Protein AF-A0A6G0YWN7-F1 (afdb_monomer)

Foldseek 3Di:
DDQDADPPLGGADCAQDDLAQDDPSSLVSNLVCCCPVVVDDNVVSNVVSVVRNVVNVVVVVVVVVVVVVVVPPDPLCVPLPDPPCNLVVDPDVVVNVLNVQSVDPPNPHDDDDDPPPVVVVVVVVVVVVVVVVVVVVVVVVVVPPPDDDDDDDDDDDDDDDDDDDD

Structure (mmCIF, N/CA/C/O backbone):
data_AF-A0A6G0YWN7-F1
#
_entry.id   AF-A0A6G0YWN7-F1
#
loop_
_atom_site.group_PDB
_atom_site.id
_atom_site.type_symbol
_atom_site.label_atom_id
_atom_site.label_alt_id
_atom_site.label_comp_id
_atom_site.label_asym_id
_atom_site.label_entity_id
_atom_site.label_seq_id
_atom_site.pdbx_PDB_ins_code
_atom_site.Cartn_x
_atom_site.Cartn_y
_atom_site.Cartn_z
_atom_site.occupancy
_atom_site.B_iso_or_equiv
_atom_site.auth_seq_id
_atom_site.auth_comp_id
_atom_site.auth_asym_id
_atom_site.auth_atom_id
_atom_site.pdbx_PDB_model_num
ATOM 1 N N . MET A 1 1 ? 3.405 -6.802 34.488 1.00 52.88 1 MET A N 1
ATOM 2 C CA . MET A 1 1 ? 2.235 -5.898 34.380 1.00 52.88 1 MET A CA 1
ATOM 3 C C . MET A 1 1 ? 1.252 -6.469 33.367 1.00 52.88 1 MET A C 1
ATOM 5 O O . MET A 1 1 ? 1.654 -6.733 32.241 1.00 52.88 1 MET A O 1
ATOM 9 N N . SER A 1 2 ? 0.000 -6.719 33.762 1.00 59.59 2 SER A N 1
ATOM 10 C CA . SER A 1 2 ? -1.036 -7.240 32.855 1.00 59.59 2 SER A CA 1
ATOM 11 C C . SER A 1 2 ? -1.441 -6.163 31.839 1.00 59.59 2 SER A C 1
ATOM 13 O O . SER A 1 2 ? -1.866 -5.074 32.232 1.00 59.59 2 SER A O 1
ATOM 15 N N . ARG A 1 3 ? -1.272 -6.433 30.535 1.00 69.38 3 ARG A N 1
ATOM 16 C CA . ARG A 1 3 ? -1.663 -5.499 29.466 1.00 69.38 3 ARG A CA 1
ATOM 17 C C . ARG A 1 3 ? -3.187 -5.491 29.361 1.00 69.38 3 ARG A C 1
ATOM 19 O O . ARG A 1 3 ? -3.767 -6.389 28.758 1.00 69.38 3 ARG A O 1
ATOM 26 N N . LYS A 1 4 ? -3.838 -4.480 29.941 1.00 79.25 4 LYS A N 1
ATOM 27 C CA . LYS A 1 4 ? -5.290 -4.304 29.796 1.00 79.25 4 LYS A CA 1
ATOM 28 C C . LYS A 1 4 ? -5.627 -4.090 28.313 1.00 79.25 4 LYS A C 1
ATOM 30 O O . LYS A 1 4 ? -5.062 -3.170 27.715 1.00 79.25 4 LYS A O 1
ATOM 35 N N . PRO A 1 5 ? -6.509 -4.901 27.710 1.00 84.31 5 PRO A N 1
ATOM 36 C CA . PRO A 1 5 ? -6.882 -4.717 26.316 1.00 84.31 5 PRO A CA 1
ATOM 37 C C . PRO A 1 5 ? -7.633 -3.392 26.125 1.00 84.31 5 PRO A C 1
ATOM 39 O O . PRO A 1 5 ? -8.337 -2.914 27.016 1.00 84.31 5 PRO A O 1
ATOM 42 N N . VAL A 1 6 ? -7.475 -2.789 24.949 1.00 87.12 6 VAL A N 1
ATOM 43 C CA . VAL A 1 6 ? -8.259 -1.630 24.509 1.00 87.12 6 VAL A CA 1
ATOM 44 C C . VAL A 1 6 ? -9.459 -2.158 23.726 1.00 87.12 6 VAL A C 1
ATOM 46 O O . VAL A 1 6 ? -9.300 -3.025 22.867 1.00 87.12 6 VAL A O 1
ATOM 49 N N . PHE A 1 7 ? -10.660 -1.651 24.004 1.00 87.31 7 PHE A N 1
ATOM 50 C CA . PHE A 1 7 ? -11.869 -2.034 23.269 1.00 87.31 7 PH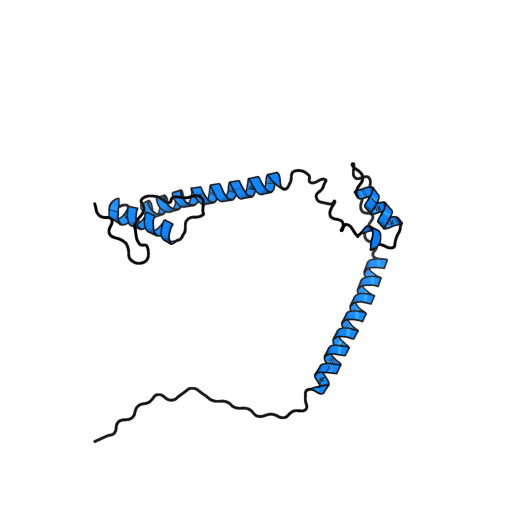E A CA 1
ATOM 51 C C . PHE A 1 7 ? -11.667 -1.834 21.749 1.00 87.31 7 PHE A C 1
ATOM 53 O O . PHE A 1 7 ? -11.053 -0.851 21.341 1.00 87.31 7 PHE A O 1
ATOM 60 N N . LEU A 1 8 ? -12.119 -2.786 20.919 1.00 82.94 8 LEU A N 1
ATOM 61 C CA . LEU A 1 8 ? -11.937 -2.872 19.446 1.00 82.94 8 LEU A CA 1
ATOM 62 C C . LEU A 1 8 ? -10.507 -3.145 18.929 1.00 82.94 8 LEU A C 1
ATOM 64 O O . LEU A 1 8 ? -10.340 -3.813 17.900 1.00 82.94 8 LEU A O 1
ATOM 68 N N . VAL A 1 9 ? -9.474 -2.665 19.624 1.00 87.44 9 VAL A N 1
ATOM 69 C CA . VAL A 1 9 ? -8.064 -2.859 19.230 1.00 87.44 9 VAL A CA 1
ATOM 70 C C . VAL A 1 9 ? -7.490 -4.164 19.789 1.00 87.44 9 VAL A C 1
ATOM 72 O O . VAL A 1 9 ? -6.699 -4.825 19.119 1.00 87.44 9 VAL A O 1
ATOM 75 N N . GLY A 1 10 ? -7.930 -4.576 20.979 1.00 89.19 10 GLY A N 1
ATOM 76 C CA . GLY A 1 10 ? -7.455 -5.768 21.673 1.00 89.19 10 GLY A CA 1
ATOM 77 C C . GLY A 1 10 ? -6.156 -5.512 22.437 1.00 89.19 10 GLY A C 1
ATOM 78 O O . GLY A 1 10 ? -6.023 -4.519 23.156 1.00 89.19 10 GLY A O 1
ATOM 79 N N . SER A 1 11 ? -5.200 -6.432 22.320 1.00 89.00 11 SER A N 1
ATOM 80 C CA . SER A 1 11 ? -3.901 -6.332 22.989 1.00 89.00 11 SER A CA 1
ATOM 81 C C . SER A 1 11 ? -3.036 -5.224 22.382 1.00 89.00 11 SER A C 1
ATOM 83 O O . SER A 1 11 ? -2.806 -5.211 21.171 1.00 89.00 11 SER A O 1
ATOM 85 N N . MET A 1 12 ? -2.505 -4.348 23.237 1.00 90.69 12 MET A N 1
ATOM 86 C CA . MET A 1 12 ? -1.535 -3.321 22.850 1.00 90.69 12 MET A CA 1
ATOM 87 C C . MET A 1 12 ? -0.160 -3.942 22.565 1.00 90.69 12 MET A C 1
ATOM 89 O O . MET A 1 12 ? 0.327 -4.771 23.348 1.00 90.69 12 MET A O 1
ATOM 93 N N . GLN A 1 13 ? 0.464 -3.515 21.473 1.00 89.12 13 GLN A N 1
ATOM 94 C CA . GLN A 1 13 ? 1.795 -3.930 21.033 1.00 89.12 13 GLN A CA 1
ATOM 95 C C . GLN A 1 13 ? 2.777 -2.771 21.157 1.00 89.12 13 GLN A C 1
ATOM 97 O O . GLN A 1 13 ? 2.404 -1.626 20.964 1.00 89.12 13 GLN A O 1
ATOM 102 N N . ASN A 1 14 ? 4.030 -3.069 21.484 1.00 90.50 14 ASN A N 1
ATOM 103 C CA . ASN A 1 14 ? 5.086 -2.065 21.629 1.00 90.50 14 ASN A CA 1
ATOM 104 C C . ASN A 1 14 ? 5.705 -1.625 20.296 1.00 90.50 14 ASN A C 1
ATOM 106 O O . ASN A 1 14 ? 6.399 -0.620 20.269 1.00 90.50 14 ASN A O 1
ATOM 110 N N . GLN A 1 15 ? 5.494 -2.398 19.231 1.00 91.62 15 GLN A N 1
ATOM 111 C CA . GLN A 1 15 ? 6.017 -2.138 17.895 1.00 91.62 15 GLN A CA 1
ATOM 112 C C . GLN A 1 15 ? 5.132 -2.836 16.857 1.00 91.62 15 GLN A C 1
ATOM 114 O O . GLN A 1 15 ? 4.460 -3.829 17.166 1.00 91.62 15 GLN A O 1
ATOM 119 N N . ILE A 1 16 ? 5.142 -2.340 15.620 1.00 91.44 16 ILE A N 1
ATOM 120 C CA . ILE A 1 16 ? 4.515 -3.013 14.484 1.00 91.44 16 ILE A CA 1
ATOM 121 C C . ILE A 1 16 ? 5.440 -4.128 13.966 1.00 91.44 16 ILE A C 1
ATOM 123 O O . ILE A 1 16 ? 6.533 -3.868 13.463 1.00 91.44 16 ILE A O 1
ATOM 127 N N . TYR A 1 17 ? 4.983 -5.380 14.027 1.00 86.88 17 TYR A N 1
ATOM 128 C CA . TYR A 1 17 ? 5.732 -6.544 13.538 1.00 86.88 17 TYR A CA 1
ATOM 129 C C . TYR A 1 17 ? 5.175 -7.078 12.211 1.00 86.88 17 TYR A C 1
ATOM 131 O O . TYR A 1 17 ? 3.976 -7.008 11.946 1.00 86.88 17 TYR A O 1
ATOM 139 N N . GLY A 1 18 ? 6.038 -7.699 11.397 1.00 86.19 18 GLY A N 1
ATOM 140 C CA . GLY A 1 18 ? 5.625 -8.535 10.265 1.00 86.19 18 GLY A CA 1
ATOM 141 C C . GLY A 1 18 ? 6.258 -8.186 8.915 1.00 86.19 18 GLY A C 1
ATOM 142 O O . GLY A 1 18 ? 7.179 -7.383 8.798 1.00 86.19 18 GLY A O 1
ATOM 143 N N . GLY A 1 19 ? 5.773 -8.858 7.864 1.00 82.81 19 GLY A N 1
ATOM 144 C CA . GLY A 1 19 ? 6.223 -8.673 6.475 1.00 82.81 19 GLY A CA 1
ATOM 145 C C . GLY A 1 19 ? 5.186 -8.039 5.541 1.00 82.81 19 GLY A C 1
ATOM 146 O O . GLY A 1 19 ? 5.456 -7.903 4.346 1.00 82.81 19 GLY A O 1
ATOM 147 N N . LYS A 1 20 ? 4.005 -7.700 6.067 1.00 88.56 20 LYS A N 1
ATOM 148 C CA . LYS A 1 20 ? 2.871 -7.094 5.351 1.00 88.56 20 LYS A CA 1
ATOM 149 C C . LYS A 1 20 ? 2.739 -5.621 5.746 1.00 88.56 20 LYS A C 1
ATOM 151 O O . LYS A 1 20 ? 3.364 -5.197 6.711 1.00 88.56 20 LYS A O 1
ATOM 156 N N . LEU A 1 21 ? 1.947 -4.851 4.998 1.00 91.19 21 LEU A N 1
ATOM 157 C CA . LEU A 1 21 ? 1.631 -3.478 5.393 1.00 91.19 21 LEU A CA 1
ATOM 158 C C . LEU A 1 21 ? 0.868 -3.467 6.730 1.00 91.19 21 LEU A C 1
ATOM 160 O O . LEU A 1 21 ? 0.000 -4.326 6.918 1.00 91.19 21 LEU A O 1
ATOM 164 N N . PRO A 1 22 ? 1.162 -2.509 7.626 1.00 94.31 22 PRO A N 1
ATOM 165 C CA . PRO A 1 22 ? 0.471 -2.390 8.903 1.00 94.31 22 PRO A CA 1
ATOM 166 C C . PRO A 1 22 ? -1.024 -2.140 8.706 1.00 94.31 22 PRO A C 1
ATOM 168 O O . PRO A 1 22 ? -1.422 -1.312 7.882 1.00 94.31 22 PRO A O 1
ATOM 171 N N . SER A 1 23 ? -1.867 -2.827 9.474 1.00 93.88 23 SER A N 1
ATOM 172 C CA . SER A 1 23 ? -3.301 -2.547 9.502 1.00 93.88 23 SER A CA 1
ATOM 173 C C . SER A 1 23 ? -3.619 -1.366 10.423 1.00 93.88 23 SER A C 1
ATOM 175 O O . SER A 1 23 ? -2.843 -1.023 11.315 1.00 93.88 23 SER A O 1
ATOM 177 N N . LYS A 1 24 ? -4.816 -0.778 10.284 1.00 93.06 24 LYS A N 1
ATOM 178 C CA . LYS A 1 24 ? -5.300 0.269 11.208 1.00 93.06 24 LYS A CA 1
ATOM 179 C C . LYS A 1 24 ? -5.263 -0.191 12.669 1.00 93.06 24 LYS A C 1
ATOM 181 O O . LYS A 1 24 ? -4.978 0.606 13.555 1.00 93.06 24 LYS A O 1
ATOM 186 N N . ARG A 1 25 ? -5.526 -1.479 12.921 1.00 92.81 25 ARG A N 1
ATOM 187 C CA . ARG A 1 25 ? -5.449 -2.059 14.265 1.00 92.81 25 ARG A CA 1
ATOM 188 C C . ARG A 1 25 ? -4.012 -2.070 14.784 1.00 92.81 25 ARG A C 1
ATOM 190 O O . ARG A 1 25 ? -3.818 -1.707 15.936 1.00 92.81 25 ARG A O 1
ATOM 197 N N . ASP A 1 26 ? -3.033 -2.437 13.959 1.00 93.25 26 ASP A N 1
ATOM 198 C CA . ASP A 1 26 ? -1.620 -2.484 14.367 1.00 93.25 26 ASP A CA 1
ATOM 199 C C . ASP A 1 26 ? -1.107 -1.085 14.723 1.00 93.25 26 ASP A C 1
ATOM 201 O O . ASP A 1 26 ? -0.537 -0.880 15.792 1.00 93.25 26 ASP A O 1
ATOM 205 N N . VAL A 1 27 ? -1.420 -0.105 13.871 1.00 94.94 27 VAL A N 1
ATOM 206 C CA . VAL A 1 27 ? -1.095 1.315 14.073 1.00 94.94 27 VAL A CA 1
ATOM 207 C C . VAL A 1 27 ? -1.684 1.832 15.389 1.00 94.94 27 VAL A C 1
ATOM 209 O O . VAL A 1 27 ? -0.977 2.411 16.212 1.00 94.94 27 VAL A O 1
ATOM 212 N N . LEU A 1 28 ? -2.977 1.587 15.623 1.00 94.50 28 LEU A N 1
ATOM 213 C CA . LEU A 1 28 ? -3.647 2.010 16.855 1.00 94.50 28 LEU A CA 1
ATOM 214 C C . LEU A 1 28 ? -3.132 1.258 18.087 1.00 94.50 28 LEU A C 1
ATOM 216 O O . LEU A 1 28 ? -3.052 1.839 19.166 1.00 94.50 28 LEU A O 1
ATOM 220 N N . SER A 1 29 ? -2.766 -0.015 17.941 1.00 93.88 29 SER A N 1
ATOM 221 C CA . SER A 1 29 ? -2.228 -0.833 19.028 1.00 93.88 29 SER A CA 1
ATOM 222 C C . SER A 1 29 ? -0.926 -0.249 19.582 1.00 93.88 29 SER A C 1
ATOM 224 O O . SER A 1 29 ? -0.799 -0.109 20.801 1.00 93.88 29 SER A O 1
ATOM 226 N N . VAL A 1 30 ? -0.018 0.173 18.696 1.00 94.56 30 VAL A N 1
ATOM 227 C CA . VAL A 1 30 ? 1.250 0.824 19.069 1.00 94.56 30 VAL A CA 1
ATOM 228 C C . VAL A 1 30 ? 1.031 2.238 19.591 1.00 94.56 30 VAL A C 1
ATOM 230 O O . VAL A 1 30 ? 1.597 2.609 20.620 1.00 94.56 30 VAL A O 1
ATOM 233 N N . LEU A 1 31 ? 0.129 3.007 18.973 1.00 95.00 31 LEU A N 1
ATOM 234 C CA . LEU A 1 31 ? -0.231 4.333 19.476 1.00 95.00 31 LEU A CA 1
ATOM 235 C C . LEU A 1 31 ? -0.744 4.258 20.924 1.00 95.00 31 LEU A C 1
ATOM 237 O O . LEU A 1 31 ? -0.289 5.001 21.792 1.00 95.00 31 LEU A O 1
ATOM 241 N N . PHE A 1 32 ? -1.661 3.334 21.220 1.00 94.06 32 PHE A N 1
ATOM 242 C CA . PHE A 1 32 ? -2.195 3.183 22.572 1.00 94.06 32 PHE A CA 1
ATOM 243 C C . PHE A 1 32 ? -1.170 2.639 23.563 1.00 94.06 32 PHE A C 1
ATOM 245 O O . PHE A 1 32 ? -1.199 3.046 24.726 1.00 94.06 32 PHE A O 1
ATOM 252 N N . TYR A 1 33 ? -0.244 1.785 23.122 1.00 94.00 33 TYR A N 1
ATOM 253 C CA . TYR A 1 33 ? 0.884 1.366 23.947 1.00 94.00 33 TYR A CA 1
ATOM 254 C C . TYR A 1 33 ? 1.738 2.570 24.368 1.00 94.00 33 TYR A C 1
ATOM 256 O O . TYR A 1 33 ? 1.964 2.781 25.560 1.00 94.00 33 TYR A O 1
ATOM 264 N N . ASN A 1 34 ? 2.121 3.415 23.412 1.00 93.50 34 ASN A N 1
ATOM 265 C CA . ASN A 1 34 ? 2.915 4.618 23.657 1.00 93.50 34 ASN A CA 1
ATOM 266 C C . ASN A 1 34 ? 2.187 5.614 24.571 1.00 93.50 34 ASN A C 1
ATOM 268 O O . ASN A 1 34 ? 2.786 6.164 25.494 1.00 93.50 34 ASN A O 1
ATOM 272 N N . LYS A 1 35 ? 0.874 5.794 24.378 1.00 92.56 35 LYS A N 1
ATOM 273 C CA . LYS A 1 35 ? 0.053 6.678 25.220 1.00 92.56 35 LYS A CA 1
ATOM 274 C C . LYS A 1 35 ? -0.160 6.159 26.641 1.00 92.56 35 LYS A C 1
ATOM 276 O O . LYS A 1 35 ? -0.213 6.976 27.549 1.00 92.56 35 LYS A O 1
ATOM 281 N N . ARG A 1 36 ? -0.353 4.848 26.840 1.00 91.25 36 ARG A N 1
ATOM 282 C CA . ARG A 1 36 ? -0.769 4.280 28.142 1.00 91.25 36 ARG A CA 1
ATOM 283 C C . ARG A 1 36 ? 0.363 3.669 28.958 1.00 91.25 36 ARG A C 1
ATOM 285 O O . ARG A 1 36 ? 0.248 3.618 30.175 1.00 91.25 36 ARG A O 1
ATOM 292 N N . MET A 1 37 ? 1.383 3.121 28.300 1.00 89.88 37 MET A N 1
ATOM 293 C CA . MET A 1 37 ? 2.492 2.417 28.958 1.00 89.88 37 MET A CA 1
ATOM 294 C C . MET A 1 37 ? 3.743 3.289 29.017 1.00 89.88 37 MET A C 1
ATOM 296 O O . MET A 1 37 ? 4.436 3.282 30.027 1.00 89.88 37 MET A O 1
ATOM 300 N N . VAL A 1 38 ? 4.016 4.038 27.945 1.00 91.31 38 VAL A N 1
ATOM 301 C CA . VAL A 1 38 ? 5.204 4.905 27.838 1.00 91.31 38 VAL A CA 1
ATOM 302 C C . VAL A 1 38 ? 4.888 6.356 28.234 1.00 91.31 38 VAL A C 1
ATOM 304 O O . VAL A 1 38 ? 5.796 7.115 28.544 1.00 91.31 38 VAL A O 1
ATOM 307 N N . ASN A 1 39 ? 3.603 6.732 28.293 1.00 91.62 39 ASN A N 1
ATOM 308 C CA . ASN A 1 39 ? 3.115 8.082 28.613 1.00 91.62 39 ASN A CA 1
ATOM 309 C C . ASN A 1 39 ? 3.650 9.188 27.686 1.00 91.62 39 ASN A C 1
ATOM 311 O O . ASN A 1 39 ? 3.818 10.330 28.106 1.00 91.62 39 ASN A O 1
ATOM 315 N N . LEU A 1 40 ? 3.870 8.874 26.408 1.00 93.25 40 LEU A N 1
ATOM 316 C CA . LEU A 1 40 ? 4.288 9.873 25.426 1.00 93.25 40 LEU A CA 1
ATOM 317 C C . LEU A 1 40 ? 3.173 10.874 25.101 1.00 93.25 40 LEU A C 1
ATOM 319 O O . LEU A 1 40 ? 1.964 10.580 25.176 1.00 93.25 40 LEU A O 1
ATOM 323 N N . ASN A 1 41 ? 3.579 12.054 24.634 1.00 96.81 41 ASN A N 1
ATOM 324 C CA . ASN A 1 41 ? 2.652 13.020 24.060 1.00 96.81 41 ASN A CA 1
ATOM 325 C C . ASN A 1 41 ? 2.001 12.448 22.797 1.00 96.81 41 ASN A C 1
ATOM 327 O O . ASN A 1 41 ? 2.543 11.566 22.135 1.00 96.81 41 ASN A O 1
ATOM 331 N N . LEU A 1 42 ? 0.793 12.922 22.463 1.00 94.94 42 LEU A N 1
ATOM 332 C CA . LEU A 1 42 ? 0.099 12.410 21.273 1.00 94.94 42 LEU A CA 1
ATOM 333 C C . LEU A 1 42 ? 0.916 12.675 20.007 1.00 94.94 42 LEU A C 1
ATOM 335 O O . LEU A 1 42 ? 1.018 11.796 19.161 1.00 94.94 42 LEU A O 1
ATOM 339 N N . HIS A 1 43 ? 1.533 13.853 19.933 1.00 96.75 43 HIS A N 1
ATOM 340 C CA . HIS A 1 43 ? 2.397 14.247 18.830 1.00 96.75 43 HIS A CA 1
ATOM 341 C C . HIS A 1 43 ? 3.614 13.320 18.685 1.00 96.75 43 HIS A C 1
ATOM 343 O O . HIS A 1 43 ? 3.807 12.722 17.632 1.00 96.75 43 HIS A O 1
ATOM 349 N N . GLU A 1 44 ? 4.391 13.139 19.756 1.00 96.56 44 GLU A N 1
ATOM 350 C CA . GLU A 1 44 ? 5.569 12.256 19.764 1.00 96.56 44 GLU A CA 1
ATOM 351 C C . GLU A 1 44 ? 5.189 10.813 19.432 1.00 96.56 44 GLU A C 1
ATOM 353 O O . GLU A 1 44 ? 5.792 10.177 18.571 1.00 96.56 44 GLU A O 1
ATOM 358 N N . SER A 1 45 ? 4.121 10.316 20.060 1.00 96.50 45 SER A N 1
ATOM 359 C CA . SER A 1 45 ? 3.600 8.981 19.803 1.00 96.50 45 SER A CA 1
ATOM 360 C C . SER A 1 45 ? 3.156 8.801 18.351 1.00 96.50 45 SER A C 1
ATOM 362 O O . SER A 1 45 ? 3.362 7.725 17.799 1.00 96.50 45 SER A O 1
ATOM 364 N N . ALA A 1 46 ? 2.520 9.805 17.744 1.00 96.81 46 ALA A N 1
ATOM 365 C CA . ALA A 1 46 ? 2.099 9.748 16.350 1.00 96.81 46 ALA A CA 1
ATOM 366 C C . ALA A 1 46 ? 3.307 9.768 15.408 1.00 96.81 46 ALA A C 1
ATOM 368 O O . ALA A 1 46 ? 3.337 8.974 14.472 1.00 96.81 46 ALA A O 1
ATOM 369 N N . SER A 1 47 ? 4.314 10.604 15.690 1.00 97.31 47 SER A N 1
ATOM 370 C CA . SER A 1 47 ? 5.560 10.651 14.916 1.00 97.31 47 SER A CA 1
ATOM 371 C C . SER A 1 47 ? 6.238 9.283 14.877 1.00 97.31 47 SER A C 1
ATOM 373 O O . SER A 1 47 ? 6.508 8.775 13.795 1.00 97.31 47 SER A O 1
ATOM 375 N N . LEU A 1 48 ? 6.403 8.629 16.032 1.00 95.69 48 LEU A N 1
ATOM 376 C CA . LEU A 1 48 ? 7.009 7.294 16.108 1.00 95.69 48 LEU A CA 1
ATOM 377 C C . LEU A 1 48 ? 6.232 6.251 15.299 1.00 95.69 48 LEU A C 1
ATOM 379 O O . LEU A 1 48 ? 6.815 5.467 14.554 1.00 95.69 48 LEU A O 1
ATOM 383 N N . VAL A 1 49 ? 4.902 6.260 15.409 1.00 95.69 49 VAL A N 1
ATOM 384 C CA . VAL A 1 49 ? 4.049 5.324 14.667 1.00 95.69 49 VAL A CA 1
ATOM 385 C C . VAL A 1 49 ? 4.124 5.582 13.157 1.00 95.69 49 VAL A C 1
ATOM 387 O O . VAL A 1 49 ? 4.130 4.630 12.373 1.00 95.69 49 VAL A O 1
ATOM 390 N N . ILE A 1 50 ? 4.207 6.848 12.733 1.00 95.69 50 ILE A N 1
ATOM 391 C CA . ILE A 1 50 ? 4.410 7.223 11.327 1.00 95.69 50 ILE A CA 1
ATOM 392 C C . ILE A 1 50 ? 5.770 6.717 10.841 1.00 95.69 50 ILE A C 1
ATOM 394 O O . ILE A 1 50 ? 5.827 6.075 9.792 1.00 95.69 50 ILE A O 1
ATOM 398 N N . ASP A 1 51 ? 6.836 6.940 11.608 1.00 95.12 51 ASP A N 1
ATOM 399 C CA . ASP A 1 51 ? 8.190 6.498 11.269 1.00 95.12 51 ASP A CA 1
ATOM 400 C C . ASP A 1 51 ? 8.269 4.974 11.123 1.00 95.12 51 ASP A C 1
ATOM 402 O O . ASP A 1 51 ? 8.820 4.469 10.140 1.00 95.12 51 ASP A O 1
ATOM 406 N N . GLU A 1 52 ? 7.631 4.226 12.027 1.00 93.50 52 GLU A N 1
ATOM 407 C CA . GLU A 1 52 ? 7.498 2.773 11.905 1.00 93.50 52 GLU A CA 1
ATOM 408 C C . GLU A 1 52 ? 6.742 2.376 10.630 1.00 93.50 52 GLU A C 1
ATOM 410 O O . GLU A 1 52 ? 7.207 1.521 9.871 1.00 93.50 52 GLU A O 1
ATOM 415 N N . CYS A 1 53 ? 5.608 3.022 10.337 1.00 94.12 53 CYS A N 1
ATOM 416 C CA . CYS A 1 53 ? 4.835 2.753 9.123 1.00 94.12 53 CYS A CA 1
ATOM 417 C C . CYS A 1 53 ? 5.641 3.037 7.848 1.00 94.12 53 CYS A C 1
ATOM 419 O O . CYS A 1 53 ? 5.547 2.283 6.872 1.00 94.12 53 CYS A O 1
ATOM 421 N N . LEU A 1 54 ? 6.459 4.093 7.846 1.00 93.50 54 LEU A N 1
ATOM 422 C CA . LEU A 1 54 ? 7.291 4.472 6.706 1.00 93.50 54 LEU A CA 1
ATOM 423 C C . LEU A 1 54 ? 8.291 3.375 6.327 1.00 93.50 54 LEU A C 1
ATOM 425 O O . LEU A 1 54 ? 8.570 3.201 5.138 1.00 93.50 54 LEU A O 1
ATOM 429 N N . ILE A 1 55 ? 8.791 2.589 7.285 1.00 92.62 55 ILE A N 1
ATOM 430 C CA . ILE A 1 55 ? 9.690 1.457 7.005 1.00 92.62 55 ILE A CA 1
ATOM 431 C C . ILE A 1 55 ? 8.998 0.433 6.093 1.00 92.62 55 ILE A C 1
ATOM 433 O O . ILE A 1 55 ? 9.583 -0.029 5.106 1.00 92.62 55 ILE A O 1
ATOM 437 N N . PHE A 1 56 ? 7.732 0.111 6.370 1.00 92.94 56 PHE A N 1
ATOM 438 C CA . PHE A 1 56 ? 6.958 -0.832 5.559 1.00 92.94 56 PHE A CA 1
ATOM 439 C C . PHE A 1 56 ? 6.702 -0.2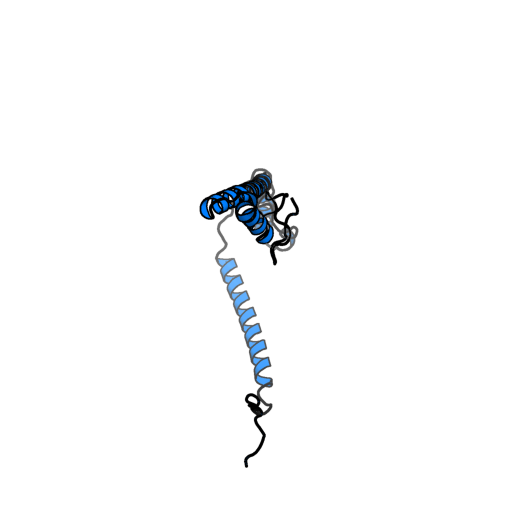97 4.151 1.00 92.94 56 PHE A C 1
ATOM 441 O O . PHE A 1 56 ? 6.847 -1.043 3.178 1.00 92.94 56 PHE A O 1
ATOM 448 N N . TRP A 1 57 ? 6.391 0.994 4.025 1.00 90.06 57 TRP A N 1
ATOM 449 C CA . TRP A 1 57 ? 6.186 1.642 2.729 1.00 90.06 57 TRP A CA 1
ATOM 450 C C . TRP A 1 57 ? 7.460 1.680 1.887 1.00 90.06 57 TRP A C 1
ATOM 452 O O . TRP A 1 57 ? 7.422 1.316 0.711 1.00 90.06 57 TRP A O 1
ATOM 462 N N . LYS A 1 58 ? 8.609 2.009 2.489 1.00 89.75 58 LYS A N 1
ATOM 463 C CA . LYS A 1 58 ? 9.915 1.949 1.812 1.00 89.75 58 LYS A CA 1
ATOM 464 C C . LYS A 1 58 ? 10.210 0.535 1.310 1.00 89.75 58 LYS A C 1
ATOM 466 O O . LYS A 1 58 ? 10.574 0.349 0.151 1.00 89.75 58 LYS A O 1
ATOM 471 N N . LYS A 1 59 ? 9.983 -0.482 2.145 1.00 87.00 59 LYS A N 1
ATOM 472 C CA . LYS A 1 59 ? 10.196 -1.890 1.776 1.00 87.00 59 LYS A CA 1
ATOM 473 C C . LYS A 1 59 ? 9.255 -2.355 0.660 1.00 87.00 59 LYS A C 1
ATOM 475 O O . LYS A 1 59 ? 9.683 -3.091 -0.229 1.00 87.00 59 LYS A O 1
ATOM 480 N N . ALA A 1 60 ? 7.991 -1.936 0.686 1.00 85.38 60 ALA A N 1
ATOM 481 C CA . ALA A 1 60 ? 7.030 -2.230 -0.375 1.00 85.38 60 ALA A CA 1
ATOM 482 C C . ALA A 1 60 ? 7.425 -1.554 -1.698 1.00 85.38 60 ALA A C 1
ATOM 484 O O . ALA A 1 60 ? 7.378 -2.197 -2.748 1.00 85.38 60 ALA A O 1
ATOM 485 N N . HIS A 1 61 ? 7.889 -0.304 -1.639 1.00 82.69 61 HIS A N 1
ATOM 486 C CA . HIS A 1 61 ? 8.348 0.443 -2.806 1.00 82.69 61 HIS A CA 1
ATOM 487 C C . HIS A 1 61 ? 9.582 -0.199 -3.448 1.00 82.69 61 HIS A C 1
ATOM 489 O O . HIS A 1 61 ? 9.584 -0.459 -4.649 1.00 82.69 61 HIS A O 1
ATOM 495 N N . LEU A 1 62 ? 10.600 -0.544 -2.653 1.00 77.19 62 LEU A N 1
ATOM 496 C CA . LEU A 1 62 ? 11.793 -1.239 -3.148 1.00 77.19 62 LEU A CA 1
ATOM 497 C C . LEU A 1 62 ? 11.430 -2.564 -3.831 1.00 77.19 62 LEU A C 1
ATOM 499 O O . LEU A 1 62 ? 11.925 -2.864 -4.912 1.00 77.19 62 LEU A O 1
ATOM 503 N N . ARG A 1 63 ? 10.494 -3.333 -3.258 1.00 71.69 63 ARG A N 1
ATOM 504 C CA . ARG A 1 63 ? 9.997 -4.571 -3.882 1.00 71.69 63 ARG A CA 1
ATOM 505 C C . ARG A 1 63 ? 9.299 -4.322 -5.218 1.00 71.69 63 ARG A C 1
ATOM 507 O O . ARG A 1 63 ? 9.442 -5.138 -6.126 1.00 71.69 63 ARG A O 1
ATOM 514 N N . ALA A 1 64 ? 8.531 -3.243 -5.340 1.00 70.19 64 ALA A N 1
ATOM 515 C CA . ALA A 1 64 ? 7.888 -2.876 -6.598 1.00 70.19 64 ALA A CA 1
ATOM 516 C C . ALA A 1 64 ? 8.925 -2.465 -7.656 1.00 70.19 64 ALA A C 1
ATOM 518 O O . ALA A 1 64 ? 8.845 -2.918 -8.799 1.00 70.19 64 ALA A O 1
ATOM 519 N N . LEU A 1 65 ? 9.932 -1.684 -7.258 1.00 65.94 65 LEU A N 1
ATOM 520 C CA . LEU A 1 65 ? 11.002 -1.223 -8.137 1.00 65.94 65 LEU A CA 1
ATOM 521 C C . LEU A 1 65 ? 11.879 -2.382 -8.637 1.00 65.94 65 LEU A C 1
ATOM 523 O O . LEU A 1 65 ? 12.112 -2.493 -9.839 1.00 65.94 65 LEU A O 1
ATOM 527 N N . GLU A 1 66 ? 12.290 -3.299 -7.758 1.00 68.38 66 GLU A N 1
ATOM 528 C CA . GLU A 1 66 ? 13.088 -4.480 -8.131 1.00 68.38 66 GLU A CA 1
ATOM 529 C C . GLU A 1 66 ? 12.330 -5.430 -9.071 1.00 68.38 66 GLU A C 1
ATOM 531 O O . GLU A 1 66 ? 12.886 -5.934 -10.054 1.00 68.38 66 GLU A O 1
ATOM 536 N N . LYS A 1 67 ? 11.023 -5.627 -8.843 1.00 60.53 67 LYS A N 1
ATOM 537 C CA . LYS A 1 67 ? 10.165 -6.363 -9.785 1.00 60.53 67 LYS A CA 1
ATOM 538 C C . LYS A 1 67 ? 10.122 -5.680 -11.151 1.00 60.53 67 LYS A C 1
ATOM 540 O O . LYS A 1 67 ? 10.222 -6.357 -12.171 1.00 60.53 67 LYS A O 1
ATOM 545 N N . HIS A 1 68 ? 10.014 -4.351 -11.184 1.00 58.62 68 HIS A N 1
ATOM 546 C CA . HIS A 1 68 ? 9.995 -3.589 -12.432 1.00 58.62 68 HIS A CA 1
ATOM 547 C C . HIS A 1 68 ? 11.335 -3.654 -13.178 1.00 58.62 68 HIS A C 1
ATOM 549 O O . HIS A 1 68 ? 11.355 -3.802 -14.399 1.00 58.62 68 HIS A O 1
ATOM 555 N N . LYS A 1 69 ? 12.451 -3.593 -12.447 1.00 57.22 69 LYS A N 1
ATOM 556 C CA . LYS A 1 69 ? 13.811 -3.717 -12.985 1.00 57.22 69 LYS A CA 1
ATOM 557 C C . LYS A 1 69 ? 14.065 -5.104 -13.575 1.00 57.22 69 LYS A C 1
ATOM 559 O O . LYS A 1 69 ? 14.666 -5.226 -14.634 1.00 57.22 69 LYS A O 1
ATOM 564 N N . THR A 1 70 ? 13.543 -6.148 -12.933 1.00 53.75 70 THR A N 1
ATOM 565 C CA . THR A 1 70 ? 13.676 -7.534 -13.408 1.00 53.75 70 THR A CA 1
ATOM 566 C C . THR A 1 70 ? 12.761 -7.838 -14.595 1.00 53.75 70 THR A C 1
ATOM 568 O O . THR A 1 70 ? 13.144 -8.602 -15.476 1.00 53.75 70 THR A O 1
ATOM 571 N N . ARG A 1 71 ? 11.580 -7.211 -14.654 1.00 54.69 71 ARG A N 1
ATOM 572 C CA . ARG A 1 71 ? 10.644 -7.325 -15.783 1.00 54.69 71 ARG A CA 1
ATOM 573 C C . ARG A 1 71 ? 11.185 -6.694 -17.073 1.00 54.69 71 ARG A C 1
ATOM 575 O O . ARG A 1 71 ? 10.838 -7.150 -18.151 1.00 54.69 71 ARG A O 1
ATOM 582 N N . ASN A 1 72 ? 12.053 -5.687 -16.971 1.00 52.44 72 ASN A N 1
ATOM 583 C CA . ASN A 1 72 ? 12.649 -4.988 -18.115 1.00 52.44 72 ASN A CA 1
ATOM 584 C C . ASN A 1 72 ? 14.081 -5.456 -18.405 1.00 52.44 72 ASN A C 1
ATOM 586 O O . ASN A 1 72 ? 14.977 -4.631 -18.562 1.00 52.44 72 ASN A O 1
ATOM 590 N N . LYS A 1 73 ? 14.337 -6.768 -18.431 1.00 56.62 73 LYS A N 1
ATOM 591 C CA . LYS A 1 73 ? 15.680 -7.253 -18.786 1.00 56.62 73 LYS A CA 1
ATOM 592 C C . LYS A 1 73 ? 15.943 -7.222 -20.292 1.00 56.62 73 LYS A C 1
ATOM 594 O O . LYS A 1 73 ? 17.067 -6.920 -20.667 1.00 56.62 73 LYS A O 1
ATOM 599 N N . ASN A 1 74 ? 14.918 -7.370 -21.136 1.00 57.44 74 ASN A N 1
ATOM 600 C CA . ASN A 1 74 ? 15.063 -7.290 -22.590 1.00 57.44 74 ASN A CA 1
ATOM 601 C C . ASN A 1 74 ? 13.946 -6.428 -23.201 1.00 57.44 74 ASN A C 1
ATOM 603 O O . ASN A 1 74 ? 12.904 -6.939 -23.597 1.00 57.44 74 ASN A O 1
ATOM 607 N N . LEU A 1 75 ? 14.165 -5.115 -23.344 1.00 57.62 75 LEU A N 1
ATOM 608 C CA . LEU A 1 75 ? 13.305 -4.266 -24.196 1.00 57.62 75 LEU A CA 1
ATOM 609 C C . LEU A 1 75 ? 13.286 -4.732 -25.664 1.00 57.62 75 LEU A C 1
ATOM 611 O O . LEU A 1 75 ? 12.430 -4.311 -26.436 1.00 57.62 75 LEU A O 1
ATOM 615 N N . ASN A 1 76 ? 14.248 -5.576 -26.043 1.00 56.59 76 ASN A N 1
ATOM 616 C CA . ASN A 1 76 ? 14.334 -6.190 -27.361 1.00 56.59 76 ASN A CA 1
ATOM 617 C C . ASN A 1 76 ? 13.221 -7.221 -27.602 1.00 56.59 76 ASN A C 1
ATOM 619 O O . ASN A 1 76 ? 12.759 -7.296 -28.731 1.00 56.59 76 ASN A O 1
ATOM 623 N N . ASP A 1 77 ? 12.744 -7.901 -26.554 1.00 58.97 77 ASP A N 1
ATOM 624 C CA . ASP A 1 77 ? 11.731 -8.966 -26.658 1.00 58.97 77 ASP A CA 1
ATOM 625 C C . ASP A 1 77 ? 10.316 -8.435 -26.338 1.00 58.97 77 ASP A C 1
ATOM 627 O O . ASP A 1 77 ? 9.311 -9.129 -26.478 1.00 58.97 77 ASP A O 1
ATOM 631 N N . LEU A 1 78 ? 10.207 -7.175 -25.891 1.00 61.16 78 LEU A N 1
ATOM 632 C CA . LEU A 1 78 ? 8.939 -6.553 -25.485 1.00 61.16 78 LEU A CA 1
ATOM 633 C C . LEU A 1 78 ? 7.952 -6.390 -26.656 1.00 61.16 78 LEU A C 1
ATOM 635 O O . LEU A 1 78 ? 6.754 -6.247 -26.427 1.00 61.16 78 LEU A O 1
ATOM 639 N N . PHE A 1 79 ? 8.449 -6.420 -27.894 1.00 53.00 79 PHE A N 1
ATOM 640 C CA . PHE A 1 79 ? 7.654 -6.313 -29.120 1.00 53.00 79 PHE A CA 1
ATOM 641 C C . PHE A 1 79 ? 7.573 -7.624 -29.919 1.00 53.00 79 PHE A C 1
ATOM 643 O O . PHE A 1 79 ? 6.961 -7.630 -30.982 1.00 53.00 79 PHE A O 1
ATOM 650 N N . ASP A 1 80 ? 8.077 -8.745 -29.387 1.00 58.84 80 ASP A N 1
ATOM 651 C CA . ASP A 1 80 ? 7.887 -10.080 -29.989 1.00 58.84 80 ASP A CA 1
ATOM 652 C C . ASP A 1 80 ? 6.447 -10.609 -29.818 1.00 58.84 80 ASP A C 1
ATOM 654 O O . ASP A 1 80 ? 6.103 -11.701 -30.264 1.00 58.84 80 ASP A O 1
ATOM 658 N N . ILE A 1 81 ? 5.575 -9.799 -29.209 1.00 58.66 81 ILE A N 1
ATOM 659 C CA . ILE A 1 81 ? 4.164 -10.057 -28.905 1.00 58.66 81 ILE A CA 1
ATOM 660 C C . ILE A 1 81 ? 3.277 -9.866 -30.151 1.00 58.66 81 ILE A C 1
ATOM 662 O O . ILE A 1 81 ? 2.241 -9.201 -30.106 1.00 58.66 81 ILE A O 1
ATOM 666 N N . ALA A 1 82 ? 3.654 -10.428 -31.297 1.00 62.38 82 ALA A N 1
ATOM 667 C CA . ALA A 1 82 ? 2.621 -10.783 -32.264 1.00 62.38 82 ALA A CA 1
ATOM 668 C C . ALA A 1 82 ? 1.908 -12.039 -31.738 1.00 62.38 82 ALA A C 1
ATOM 670 O O . ALA A 1 82 ? 2.550 -12.901 -31.144 1.00 62.38 82 ALA A O 1
ATOM 671 N N . HIS A 1 83 ? 0.595 -12.161 -31.949 1.00 64.88 83 HIS A N 1
ATOM 672 C CA . HIS A 1 83 ? -0.091 -13.433 -31.697 1.00 64.88 83 HIS A CA 1
ATOM 673 C C . HIS A 1 83 ? 0.590 -14.563 -32.490 1.00 64.88 83 HIS A C 1
ATOM 675 O O . HIS A 1 83 ? 1.016 -14.336 -33.627 1.00 64.88 83 HIS A O 1
ATOM 681 N N . ASP A 1 84 ? 0.661 -15.771 -31.924 1.00 66.81 84 ASP A N 1
ATOM 682 C CA . ASP A 1 84 ? 1.278 -16.935 -32.583 1.00 66.81 84 ASP A CA 1
ATOM 683 C C . ASP A 1 84 ? 0.659 -17.196 -33.971 1.00 66.81 84 ASP A C 1
ATOM 685 O O . ASP A 1 84 ? 1.369 -17.467 -34.942 1.00 66.81 84 ASP A O 1
ATOM 689 N N . ASP A 1 85 ? -0.646 -16.945 -34.101 1.00 75.69 85 ASP A N 1
ATOM 690 C CA . ASP A 1 85 ? -1.413 -17.115 -35.338 1.00 75.69 85 ASP A CA 1
ATOM 691 C C . ASP A 1 85 ? -1.378 -15.897 -36.280 1.00 75.69 85 ASP A C 1
ATOM 693 O O . ASP A 1 85 ? -2.041 -15.896 -37.319 1.00 75.69 85 ASP A O 1
ATOM 697 N N . ALA A 1 86 ? -0.620 -14.839 -35.970 1.00 77.38 86 ALA A N 1
ATOM 698 C CA . ALA A 1 86 ? -0.611 -13.611 -36.776 1.00 77.38 86 ALA A CA 1
ATOM 699 C C . ALA A 1 86 ? -0.216 -13.860 -38.245 1.00 77.38 86 ALA A C 1
ATOM 701 O O . ALA A 1 86 ? -0.742 -13.203 -39.139 1.00 77.38 86 ALA A O 1
ATOM 702 N N . LEU A 1 87 ? 0.651 -14.847 -38.509 1.00 76.81 87 LEU A N 1
ATOM 703 C CA . LEU A 1 87 ? 1.035 -15.246 -39.871 1.00 76.81 87 LEU A CA 1
ATOM 704 C C . LEU A 1 87 ? -0.098 -15.932 -40.650 1.00 76.81 87 LEU A C 1
ATOM 706 O O . LEU A 1 87 ? -0.099 -15.895 -41.878 1.00 76.81 87 LEU A O 1
ATOM 710 N N . ILE A 1 88 ? -1.031 -16.567 -39.940 1.00 79.00 88 ILE A N 1
ATOM 711 C CA . ILE A 1 88 ? -2.188 -17.263 -40.513 1.00 79.00 88 ILE A CA 1
ATOM 712 C C . ILE A 1 88 ? -3.323 -16.263 -40.768 1.00 79.00 88 ILE A C 1
ATOM 714 O O . ILE A 1 88 ? -4.029 -16.367 -41.765 1.00 79.00 88 ILE A O 1
ATOM 718 N N . LEU A 1 89 ? -3.493 -15.285 -39.872 1.00 77.50 89 LEU A N 1
ATOM 719 C CA . LEU A 1 89 ? -4.567 -14.290 -39.940 1.00 77.50 89 LEU A CA 1
ATOM 720 C C . LEU A 1 89 ? -4.342 -13.210 -41.010 1.00 77.50 89 LEU A C 1
ATOM 722 O O . LEU A 1 89 ? -5.306 -12.606 -41.479 1.00 77.50 89 LEU A O 1
ATOM 726 N N . ILE A 1 90 ? -3.090 -12.942 -41.382 1.00 79.19 90 ILE A N 1
ATOM 727 C CA . ILE A 1 90 ? -2.740 -11.921 -42.372 1.00 79.19 90 ILE A CA 1
ATOM 728 C C . ILE A 1 90 ? -2.651 -12.559 -43.756 1.00 79.19 90 ILE A C 1
ATOM 730 O O . ILE A 1 90 ? -1.914 -13.516 -43.970 1.00 79.19 90 ILE A O 1
ATOM 734 N N . ASN A 1 91 ? -3.380 -11.997 -44.719 1.00 80.81 91 ASN A N 1
ATOM 735 C CA . ASN A 1 91 ? -3.443 -12.531 -46.082 1.00 80.81 91 ASN A CA 1
ATOM 736 C C . ASN A 1 91 ? -2.387 -11.937 -47.025 1.00 80.81 91 ASN A C 1
ATOM 738 O O . ASN A 1 91 ? -2.131 -12.522 -48.072 1.00 80.81 91 ASN A O 1
ATOM 742 N N . LEU A 1 92 ? -1.789 -10.795 -46.671 1.00 79.62 92 LEU A N 1
ATOM 743 C CA . LEU A 1 92 ? -0.792 -10.112 -47.495 1.00 79.62 92 LEU A CA 1
ATOM 744 C C . LEU A 1 92 ? 0.606 -10.670 -47.219 1.00 79.62 92 LEU A C 1
ATOM 746 O O . LEU A 1 92 ? 1.085 -10.663 -46.086 1.00 79.62 92 LEU A O 1
ATOM 750 N N . ASP A 1 93 ? 1.273 -11.150 -48.265 1.00 79.62 93 ASP A N 1
ATOM 751 C CA . ASP A 1 93 ? 2.581 -11.799 -48.133 1.00 79.62 93 ASP A CA 1
ATOM 752 C C . ASP A 1 93 ? 3.703 -10.808 -47.771 1.00 79.62 93 ASP A C 1
ATOM 754 O O . ASP A 1 93 ? 4.656 -11.171 -47.082 1.00 79.62 93 ASP A O 1
ATOM 758 N N . GLU A 1 94 ? 3.557 -9.535 -48.141 1.00 78.81 94 GLU A N 1
ATOM 759 C CA . GLU A 1 94 ? 4.446 -8.435 -47.734 1.00 78.81 94 GLU A CA 1
ATOM 760 C C . GLU A 1 94 ? 4.428 -8.221 -46.213 1.00 78.81 94 GLU A C 1
ATOM 762 O O . GLU A 1 94 ? 5.483 -8.127 -45.583 1.00 78.81 94 GLU A O 1
ATOM 767 N N . ASP A 1 95 ? 3.242 -8.256 -45.606 1.00 78.00 95 ASP A N 1
ATOM 768 C CA . ASP A 1 95 ? 3.059 -8.110 -44.161 1.00 78.00 95 ASP A CA 1
ATOM 769 C C . ASP A 1 95 ? 3.572 -9.340 -43.395 1.00 78.00 95 ASP A C 1
ATOM 771 O O . ASP A 1 95 ? 4.170 -9.211 -42.323 1.00 78.00 95 ASP A O 1
ATOM 775 N N . LYS A 1 96 ? 3.419 -10.549 -43.960 1.00 82.44 96 LYS A N 1
ATOM 776 C CA . LYS A 1 96 ? 4.038 -11.766 -43.401 1.00 82.44 96 LYS A CA 1
ATOM 777 C C . LYS A 1 96 ? 5.561 -11.658 -43.406 1.00 82.44 96 LYS A C 1
ATOM 779 O O . LYS A 1 96 ? 6.200 -11.953 -42.395 1.00 82.44 96 LYS A O 1
ATOM 784 N N . ASN A 1 97 ? 6.141 -11.201 -44.515 1.00 82.88 97 ASN A N 1
ATOM 785 C CA . ASN A 1 97 ? 7.583 -10.997 -44.643 1.00 82.88 97 ASN A CA 1
ATOM 786 C C . ASN A 1 97 ? 8.088 -9.925 -43.669 1.00 82.88 97 ASN A C 1
ATOM 788 O O . ASN A 1 97 ? 9.136 -10.109 -43.047 1.00 82.88 97 ASN A O 1
ATOM 792 N N . PHE A 1 98 ? 7.317 -8.854 -43.471 1.00 77.00 98 PHE A N 1
ATOM 793 C CA . PHE A 1 98 ? 7.596 -7.835 -42.466 1.00 77.00 98 PHE A CA 1
ATOM 794 C C . PHE A 1 98 ? 7.618 -8.421 -41.047 1.00 77.00 98 PHE A C 1
ATOM 796 O O . PHE A 1 98 ? 8.587 -8.215 -40.314 1.00 77.00 98 PHE A O 1
ATOM 803 N N . LEU A 1 99 ? 6.611 -9.214 -40.668 1.00 77.56 99 LEU A N 1
ATOM 804 C CA . LEU A 1 99 ? 6.565 -9.878 -39.360 1.00 77.56 99 LEU A CA 1
ATOM 805 C C . LEU A 1 99 ? 7.724 -10.863 -39.153 1.00 77.56 99 LEU A C 1
ATOM 807 O O 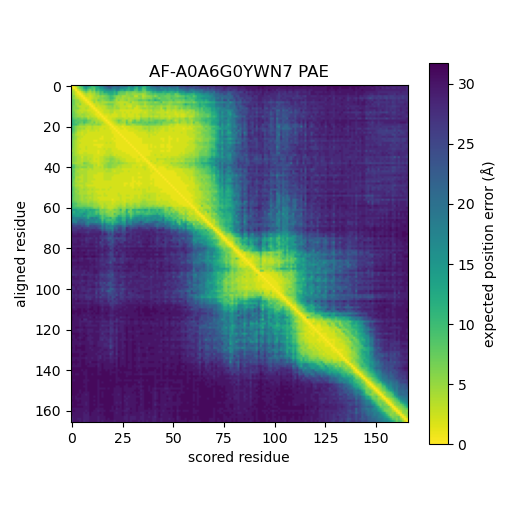. LEU A 1 99 ? 8.278 -10.944 -38.057 1.00 77.56 99 LEU A O 1
ATOM 811 N N . ILE A 1 100 ? 8.132 -11.589 -40.197 1.00 80.00 100 ILE A N 1
ATOM 812 C CA . ILE A 1 100 ? 9.303 -12.476 -40.148 1.00 80.00 100 ILE A CA 1
ATOM 813 C C . ILE A 1 100 ? 10.592 -11.662 -39.958 1.00 80.00 100 ILE A C 1
ATOM 815 O O . ILE A 1 100 ? 11.456 -12.063 -39.179 1.00 80.00 100 ILE A O 1
ATOM 819 N N . ALA A 1 101 ? 10.721 -10.508 -40.617 1.00 77.38 101 ALA A N 1
ATOM 820 C CA . ALA A 1 101 ? 11.875 -9.621 -40.476 1.00 77.38 101 ALA A CA 1
ATOM 821 C C . ALA A 1 101 ? 11.961 -8.966 -39.085 1.00 77.38 101 ALA A C 1
ATOM 823 O O . ALA A 1 101 ? 13.065 -8.801 -38.566 1.00 77.38 101 ALA A O 1
ATOM 824 N N . GLN A 1 102 ? 10.823 -8.659 -38.446 1.00 71.06 102 GLN A N 1
ATOM 825 C CA . GLN A 1 102 ? 10.783 -8.190 -37.051 1.00 71.06 102 GLN A CA 1
ATOM 826 C C . GLN A 1 102 ? 11.319 -9.242 -36.068 1.00 71.06 102 GLN A C 1
ATOM 828 O O . GLN A 1 102 ? 11.987 -8.886 -35.102 1.00 71.06 102 GLN A O 1
ATOM 833 N N . ARG A 1 103 ? 11.086 -10.534 -36.346 1.00 72.94 103 ARG A N 1
ATOM 834 C CA . ARG A 1 103 ? 11.538 -11.664 -35.511 1.00 72.94 103 ARG A CA 1
ATOM 835 C C . ARG A 1 103 ? 13.027 -12.007 -35.680 1.00 72.94 103 ARG A C 1
ATOM 837 O O . ARG A 1 103 ? 13.560 -12.807 -34.912 1.00 72.94 103 ARG A O 1
ATOM 844 N N . LYS A 1 104 ? 13.726 -11.442 -36.676 1.00 72.50 104 LYS A N 1
ATOM 845 C CA . LYS A 1 104 ? 15.173 -11.652 -36.857 1.00 72.50 104 LYS A CA 1
ATOM 846 C C . LYS A 1 104 ? 15.971 -10.815 -35.852 1.00 72.50 104 LYS A C 1
ATOM 848 O O . LYS A 1 104 ? 15.773 -9.607 -35.707 1.00 72.50 104 LYS A O 1
ATOM 853 N N . LYS A 1 105 ? 16.937 -11.455 -35.184 1.00 65.25 105 LYS A N 1
ATOM 854 C CA . LYS A 1 105 ? 17.829 -10.814 -34.207 1.00 65.25 105 LYS A CA 1
ATOM 855 C C . LYS A 1 105 ? 18.627 -9.689 -34.877 1.00 65.25 105 LYS A C 1
ATOM 857 O O . LYS A 1 105 ? 19.486 -9.961 -35.705 1.00 65.25 105 LYS A O 1
ATOM 862 N N . GLY A 1 106 ? 18.347 -8.441 -34.501 1.00 65.88 106 GLY A N 1
ATOM 863 C CA . GLY A 1 106 ? 18.948 -7.248 -35.116 1.00 65.88 106 GLY A CA 1
ATOM 864 C C . GLY A 1 106 ? 17.942 -6.207 -35.616 1.00 65.88 106 GLY A C 1
ATOM 865 O O . GLY A 1 106 ? 18.361 -5.088 -35.882 1.00 65.88 106 GLY A O 1
ATOM 866 N N . ARG A 1 107 ? 16.635 -6.534 -35.665 1.00 63.47 107 ARG A N 1
ATOM 867 C CA . ARG A 1 107 ? 15.538 -5.631 -36.079 1.00 63.47 107 ARG A CA 1
ATOM 868 C C . ARG A 1 107 ? 15.814 -4.944 -37.423 1.00 63.47 107 ARG A C 1
ATOM 870 O O . ARG A 1 107 ? 15.949 -3.730 -37.506 1.00 63.47 107 ARG A O 1
ATOM 877 N N . GLU A 1 108 ? 15.882 -5.745 -38.484 1.00 61.81 108 GLU A N 1
ATOM 878 C CA . GLU A 1 108 ? 16.083 -5.255 -39.859 1.00 61.81 108 GLU A CA 1
ATOM 879 C C . GLU A 1 108 ? 14.857 -4.497 -40.403 1.00 61.81 108 GLU A C 1
ATOM 881 O O . GLU A 1 108 ? 14.976 -3.708 -41.337 1.00 61.81 108 GLU A O 1
ATOM 886 N N . GLY A 1 109 ? 13.671 -4.721 -39.825 1.00 57.81 109 GLY A N 1
ATOM 887 C CA . GLY A 1 109 ? 12.437 -4.065 -40.246 1.00 57.81 109 GLY A CA 1
ATOM 888 C C . GLY A 1 109 ? 12.157 -2.768 -39.483 1.00 57.81 109 GLY A C 1
ATOM 889 O O . GLY A 1 109 ? 12.097 -2.753 -38.254 1.00 57.81 109 GLY A O 1
ATOM 890 N N . CYS A 1 110 ? 11.878 -1.686 -40.202 1.00 57.44 110 CYS A N 1
ATOM 891 C CA . CYS A 1 110 ? 11.230 -0.485 -39.674 1.00 57.44 110 CYS A CA 1
ATOM 892 C C . CYS A 1 110 ? 9.738 -0.507 -40.04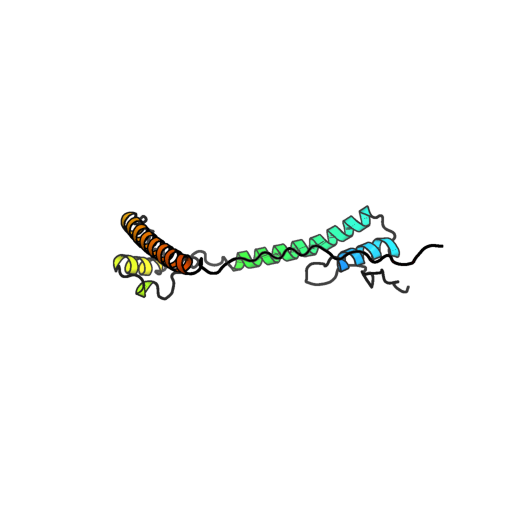5 1.00 57.44 110 CYS A C 1
ATOM 894 O O . CYS A 1 110 ? 9.401 -0.934 -41.146 1.00 57.44 110 CYS A O 1
ATOM 896 N N . MET A 1 111 ? 8.831 -0.063 -39.160 1.00 55.66 111 MET A N 1
ATOM 897 C CA . MET A 1 111 ? 7.428 0.134 -39.561 1.00 55.66 111 MET A CA 1
ATOM 898 C C . MET A 1 111 ? 7.388 1.128 -40.726 1.00 55.66 111 MET A C 1
ATOM 900 O O . MET A 1 111 ? 7.668 2.314 -40.540 1.00 55.66 111 MET A O 1
ATOM 904 N N . LEU A 1 112 ? 7.035 0.649 -41.918 1.00 58.09 112 LEU A N 1
ATOM 905 C CA . LEU A 1 112 ? 6.563 1.516 -42.988 1.00 58.09 112 LEU A CA 1
ATOM 906 C C . LEU A 1 112 ? 5.222 2.133 -42.554 1.00 58.09 112 LEU A C 1
ATOM 908 O O . LEU A 1 112 ? 4.511 1.577 -41.716 1.00 58.09 112 LEU A O 1
ATOM 912 N N . GLY A 1 113 ? 4.927 3.333 -43.060 1.00 59.84 113 GLY A N 1
ATOM 913 C CA . GLY A 1 113 ? 3.779 4.136 -42.632 1.00 59.84 113 GLY A CA 1
ATOM 914 C C . GLY A 1 113 ? 2.445 3.384 -42.692 1.00 59.84 113 GLY A C 1
ATOM 915 O O . GLY A 1 113 ? 2.249 2.502 -43.521 1.00 59.84 113 GLY A O 1
ATOM 916 N N . VAL A 1 114 ? 1.518 3.758 -41.807 1.00 62.69 114 VAL A N 1
ATOM 917 C CA . VAL A 1 114 ? 0.168 3.174 -41.738 1.00 62.69 114 VAL A CA 1
ATOM 918 C C . VAL A 1 114 ? -0.528 3.296 -43.098 1.00 62.69 114 VAL A C 1
ATOM 920 O O . VAL A 1 114 ? -0.657 4.408 -43.612 1.00 62.69 114 VAL A O 1
ATOM 923 N N . ASP A 1 115 ? -1.025 2.184 -43.658 1.00 63.47 115 ASP A N 1
ATOM 924 C CA . ASP A 1 115 ? -1.849 2.226 -44.871 1.00 63.47 115 ASP A CA 1
ATOM 925 C C . ASP A 1 115 ? -3.216 2.861 -44.566 1.00 63.47 115 ASP A C 1
ATOM 927 O O . ASP A 1 115 ? -4.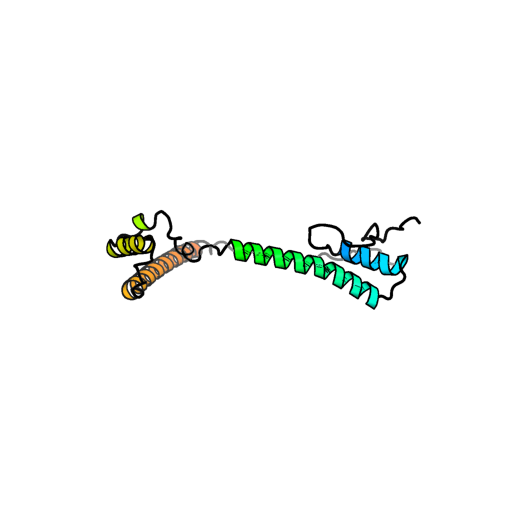164 2.243 -44.062 1.00 63.47 115 ASP A O 1
ATOM 931 N N . ILE A 1 116 ? -3.300 4.158 -44.863 1.00 71.06 116 ILE A N 1
ATOM 932 C CA . ILE A 1 116 ? -4.488 4.992 -44.669 1.00 71.06 116 ILE A CA 1
ATOM 933 C C . ILE A 1 116 ? -5.657 4.471 -45.521 1.00 71.06 116 ILE A C 1
ATOM 935 O O . ILE A 1 116 ? -6.817 4.588 -45.124 1.00 71.06 116 ILE A O 1
ATOM 939 N N . LYS A 1 117 ? -5.388 3.861 -46.683 1.00 77.25 117 LYS A N 1
ATOM 940 C CA . LYS A 1 117 ? -6.450 3.399 -47.586 1.00 77.25 117 LYS A CA 1
ATOM 941 C C . LYS A 1 117 ? -7.146 2.163 -47.022 1.00 77.25 117 LYS A C 1
ATOM 943 O O . LYS A 1 117 ? -8.378 2.163 -46.926 1.00 77.25 117 LYS A O 1
ATOM 948 N N . GLY A 1 118 ? -6.379 1.164 -46.583 1.00 72.44 118 GLY A N 1
ATOM 949 C CA . GLY A 1 118 ? -6.910 -0.027 -45.921 1.00 72.44 118 GLY A CA 1
ATOM 950 C C . GLY A 1 118 ? -7.684 0.307 -44.643 1.00 72.44 118 GLY A C 1
ATOM 951 O O . GLY A 1 118 ? -8.822 -0.135 -44.468 1.00 72.44 118 GLY A O 1
ATOM 952 N N . THR A 1 119 ? -7.132 1.179 -43.795 1.00 70.50 119 THR A N 1
ATOM 953 C CA . THR A 1 119 ? -7.789 1.577 -42.535 1.00 70.50 119 THR A CA 1
ATOM 954 C C . THR A 1 119 ? -9.105 2.328 -42.746 1.00 70.50 119 THR A C 1
ATOM 956 O O . THR A 1 119 ? -10.060 2.117 -41.993 1.00 70.50 119 THR A O 1
ATOM 959 N N . ILE A 1 120 ? -9.210 3.172 -43.777 1.00 76.44 120 ILE A N 1
ATOM 960 C CA . ILE A 1 120 ? -10.474 3.836 -44.131 1.00 76.44 120 ILE A CA 1
ATOM 961 C C . ILE A 1 120 ? -11.507 2.815 -44.626 1.00 76.44 120 ILE A C 1
ATOM 963 O O . ILE A 1 120 ? -12.669 2.875 -44.215 1.00 76.44 120 ILE A O 1
ATOM 967 N N . ALA A 1 121 ? -11.107 1.872 -45.483 1.00 82.62 121 ALA A N 1
ATOM 968 C CA . ALA A 1 121 ? -12.011 0.852 -46.013 1.00 82.62 121 ALA A CA 1
ATOM 969 C C . ALA A 1 121 ? -12.554 -0.072 -44.907 1.00 82.62 121 ALA A C 1
ATOM 971 O O . ALA A 1 121 ? -13.749 -0.378 -44.871 1.00 82.62 121 ALA A O 1
ATOM 972 N N . GLU A 1 122 ? -11.705 -0.467 -43.959 1.00 81.44 122 GLU A N 1
ATOM 973 C CA . GLU A 1 122 ? -12.100 -1.334 -42.851 1.00 81.44 122 GLU A CA 1
ATOM 974 C C . GLU A 1 122 ? -13.048 -0.631 -41.865 1.00 81.44 122 GLU A C 1
ATOM 976 O O . GLU A 1 122 ? -14.035 -1.229 -41.420 1.00 81.44 122 GLU A O 1
ATOM 981 N N . ARG A 1 123 ? -12.807 0.658 -41.573 1.00 85.31 123 ARG A N 1
ATOM 982 C CA . ARG A 1 123 ? -13.711 1.479 -40.748 1.00 85.31 123 ARG A CA 1
ATOM 983 C C . ARG A 1 123 ? -15.103 1.578 -41.362 1.00 85.31 123 ARG A C 1
ATOM 985 O O . ARG A 1 123 ? -16.070 1.279 -40.663 1.00 85.31 123 ARG A O 1
ATOM 992 N N . LYS A 1 124 ? -15.203 1.864 -42.666 1.00 84.06 124 LYS A N 1
ATOM 993 C CA . LYS A 1 124 ? -16.490 1.905 -43.387 1.00 84.06 124 LYS A CA 1
ATOM 994 C C . LYS A 1 124 ? -17.253 0.582 -43.263 1.00 84.06 124 LYS A C 1
ATOM 996 O O . LYS A 1 124 ? -18.400 0.558 -42.822 1.00 84.06 124 LYS A O 1
ATOM 1001 N N . LYS A 1 125 ? -16.575 -0.544 -43.505 1.00 85.44 125 LYS A N 1
ATOM 1002 C CA . LYS A 1 125 ? -17.170 -1.889 -43.393 1.00 85.44 125 LYS A CA 1
ATOM 1003 C C . LYS A 1 125 ? -17.562 -2.267 -41.955 1.00 85.44 125 LYS A C 1
ATOM 1005 O O . LYS A 1 125 ? -18.390 -3.154 -41.727 1.00 85.44 125 LYS A O 1
ATOM 1010 N N . LYS A 1 126 ? -16.932 -1.665 -40.943 1.00 85.81 126 LYS A N 1
ATOM 1011 C CA . LYS A 1 126 ? -17.276 -1.869 -39.527 1.00 85.81 126 LYS A CA 1
ATOM 1012 C C . LYS A 1 126 ? -18.487 -1.031 -39.117 1.00 85.81 126 LYS A C 1
ATOM 1014 O O . LYS A 1 126 ? -19.326 -1.531 -38.369 1.00 85.81 126 LYS A O 1
ATOM 1019 N N . GLU A 1 127 ? -18.591 0.197 -39.615 1.00 86.69 127 GLU A N 1
ATOM 1020 C CA . GLU A 1 127 ? -19.729 1.095 -39.386 1.00 86.69 127 GLU A CA 1
ATOM 1021 C C . GLU A 1 127 ? -21.021 0.541 -39.996 1.00 86.69 127 GLU A C 1
ATOM 1023 O O . GLU A 1 127 ? -22.041 0.489 -39.307 1.00 86.69 127 GLU A O 1
ATOM 1028 N N . GLU A 1 128 ? -20.964 0.015 -41.222 1.00 85.06 128 GLU A N 1
ATOM 1029 C CA . GLU A 1 128 ? -22.098 -0.657 -41.878 1.00 85.06 128 GLU A CA 1
ATOM 1030 C C . GLU A 1 128 ? -22.614 -1.838 -41.043 1.00 85.06 128 GLU A C 1
ATOM 1032 O O . GLU A 1 128 ? -23.791 -1.892 -40.684 1.00 85.06 128 GLU A O 1
ATOM 1037 N N . ARG A 1 129 ? -21.707 -2.721 -40.596 1.00 84.00 129 ARG A N 1
ATOM 1038 C CA . ARG A 1 129 ? -22.051 -3.848 -39.709 1.00 84.00 129 ARG A CA 1
ATOM 1039 C C . ARG A 1 129 ? -22.649 -3.404 -38.372 1.00 84.00 129 ARG A C 1
ATOM 1041 O O . ARG A 1 129 ? -23.453 -4.133 -37.793 1.00 84.00 129 ARG A O 1
ATOM 1048 N N . GLN A 1 130 ? -22.262 -2.245 -37.837 1.00 82.31 130 GLN A N 1
ATOM 1049 C CA . GLN A 1 130 ? -22.864 -1.715 -36.609 1.00 82.31 130 GLN A CA 1
ATOM 1050 C C . GLN A 1 130 ? -24.259 -1.142 -36.852 1.00 82.31 130 GLN A C 1
ATOM 1052 O O . GLN A 1 130 ? -25.142 -1.349 -36.018 1.00 82.31 130 GLN A O 1
ATOM 1057 N N . LYS A 1 131 ? -24.469 -0.451 -37.975 1.00 84.56 131 LYS A N 1
ATOM 1058 C CA . LYS A 1 131 ? -25.772 0.104 -38.345 1.00 84.56 131 LYS A CA 1
ATOM 1059 C C . LYS A 1 131 ? -26.800 -1.006 -38.552 1.00 84.56 131 LYS A C 1
ATOM 1061 O O . LYS A 1 131 ? -27.847 -0.970 -37.914 1.00 84.56 131 LYS A O 1
ATOM 1066 N N . GLU A 1 132 ? -26.438 -2.061 -39.280 1.00 81.69 132 GLU A N 1
ATOM 1067 C CA . GLU A 1 132 ? -27.293 -3.244 -39.447 1.00 81.69 132 GLU A CA 1
ATOM 1068 C C . GLU A 1 132 ? -27.643 -3.918 -38.110 1.00 81.69 132 GLU A C 1
ATOM 1070 O O . GLU A 1 132 ? -28.772 -4.362 -37.905 1.00 81.69 132 GLU A O 1
ATOM 1075 N N . ARG A 1 133 ? -26.697 -3.997 -37.160 1.00 80.12 133 ARG A N 1
ATOM 1076 C CA . ARG A 1 133 ? -26.964 -4.558 -35.820 1.00 80.12 133 ARG A CA 1
ATOM 1077 C C . ARG A 1 133 ? -27.910 -3.676 -35.003 1.00 80.12 133 ARG A C 1
ATOM 1079 O O . ARG A 1 133 ? -28.758 -4.214 -34.295 1.00 80.12 133 ARG A O 1
ATOM 1086 N N . ARG A 1 134 ? -27.788 -2.348 -35.110 1.00 77.81 134 ARG A N 1
ATOM 1087 C CA . ARG A 1 134 ? -28.682 -1.384 -34.445 1.00 77.81 134 ARG A CA 1
ATOM 1088 C C . ARG A 1 134 ? -30.088 -1.407 -35.038 1.00 77.81 134 ARG A C 1
ATOM 1090 O O . ARG A 1 134 ? -31.053 -1.351 -34.286 1.00 77.81 134 ARG A O 1
ATOM 1097 N N . GLU A 1 135 ? -30.210 -1.542 -36.354 1.00 76.88 135 GLU A N 1
ATOM 1098 C CA . GLU A 1 135 ? -31.498 -1.671 -37.046 1.00 76.88 135 GLU A CA 1
ATOM 1099 C C . GLU A 1 135 ? -32.196 -2.993 -36.702 1.00 76.88 135 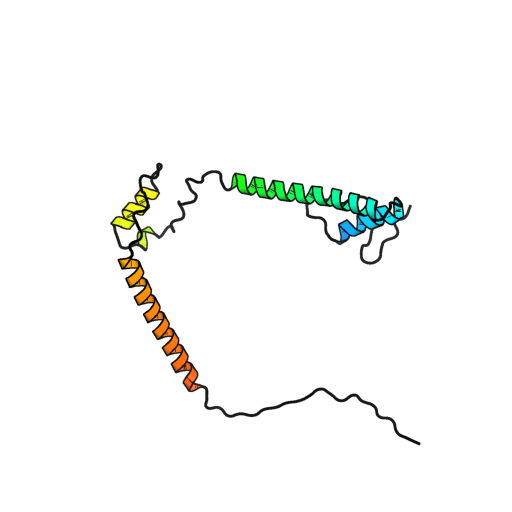GLU A C 1
ATOM 1101 O O . GLU A 1 135 ? -33.387 -3.004 -36.399 1.00 76.88 135 GLU A O 1
ATOM 1106 N N . LYS A 1 136 ? -31.448 -4.101 -36.619 1.00 73.38 136 LYS A N 1
ATOM 1107 C CA . LYS A 1 136 ? -31.985 -5.380 -36.125 1.00 73.38 136 LYS A CA 1
ATOM 1108 C C . LYS A 1 136 ? -32.468 -5.270 -34.674 1.00 73.38 136 LYS A C 1
ATOM 1110 O O . LYS A 1 136 ? -33.554 -5.749 -34.368 1.00 73.38 136 LYS A O 1
ATOM 1115 N N . GLN A 1 137 ? -31.735 -4.580 -33.796 1.00 64.94 137 GLN A N 1
ATOM 1116 C CA . GLN A 1 137 ? -32.172 -4.344 -32.411 1.00 64.94 137 GLN A CA 1
ATOM 1117 C C . GLN A 1 137 ? -33.393 -3.415 -32.307 1.00 64.94 137 GLN A C 1
ATOM 1119 O O . GLN A 1 137 ? -34.288 -3.691 -31.511 1.00 64.94 137 GLN A O 1
ATOM 1124 N N . SER A 1 138 ? -33.478 -2.356 -33.120 1.00 63.41 138 SER A N 1
ATOM 1125 C CA . SER A 1 138 ? -34.620 -1.431 -33.098 1.00 63.41 138 SER A CA 1
ATOM 1126 C C . SER A 1 138 ? -35.882 -2.031 -33.725 1.00 63.41 138 SER A C 1
ATOM 1128 O O . SER A 1 138 ? -36.983 -1.766 -33.246 1.00 63.41 138 SER A O 1
ATOM 1130 N N . SER A 1 139 ? -35.739 -2.892 -34.738 1.00 58.19 139 SER A N 1
ATOM 1131 C CA . SER A 1 139 ? -36.854 -3.670 -35.296 1.00 58.19 139 SER A CA 1
ATOM 1132 C C . SER A 1 139 ? -37.413 -4.693 -34.299 1.00 58.19 139 SER A C 1
ATOM 1134 O O . SER A 1 139 ? -38.618 -4.922 -34.284 1.00 58.19 139 SER A O 1
ATOM 1136 N N . ASN A 1 140 ? -36.572 -5.229 -33.406 1.00 55.53 140 ASN A N 1
ATOM 1137 C CA . ASN A 1 140 ? -36.987 -6.180 -32.373 1.00 55.53 140 ASN A CA 1
ATOM 1138 C C . ASN A 1 140 ? -37.680 -5.497 -31.170 1.00 55.53 140 ASN A C 1
ATOM 1140 O O . ASN A 1 140 ? -38.514 -6.111 -30.515 1.00 55.53 140 ASN A O 1
ATOM 1144 N N . PHE A 1 141 ? -37.376 -4.220 -30.887 1.00 47.91 141 PHE A N 1
ATOM 1145 C CA . PHE A 1 141 ? -37.993 -3.450 -29.791 1.00 47.91 141 PHE A CA 1
ATOM 1146 C C . PHE A 1 141 ? -39.416 -2.959 -30.123 1.00 47.91 141 PHE A C 1
ATOM 1148 O O . PHE A 1 141 ? -40.287 -2.954 -29.259 1.00 47.91 141 PHE A O 1
ATOM 1155 N N . LYS A 1 142 ? -39.702 -2.634 -31.393 1.00 49.38 142 LYS A N 1
ATOM 1156 C CA . LYS A 1 142 ? -41.030 -2.153 -31.837 1.00 49.38 142 LYS A CA 1
ATOM 1157 C C . LYS A 1 142 ? -42.155 -3.196 -31.765 1.00 49.38 142 LYS A C 1
ATOM 1159 O O . LYS A 1 142 ? -43.310 -2.840 -31.964 1.00 49.38 142 LYS A O 1
ATOM 1164 N N . SER A 1 143 ? -41.839 -4.464 -31.493 1.00 47.09 143 SER A N 1
ATOM 1165 C CA . SER A 1 143 ? -42.844 -5.521 -31.326 1.00 47.09 143 SER A CA 1
ATOM 1166 C C . SER A 1 143 ? -43.388 -5.635 -29.892 1.00 47.09 143 SER A C 1
ATOM 1168 O O . SER A 1 143 ? -44.330 -6.397 -29.686 1.00 47.09 143 SER A O 1
ATOM 1170 N N . VAL A 1 144 ? -42.808 -4.938 -28.904 1.00 50.28 144 VAL A N 1
ATOM 1171 C CA . VAL A 1 144 ? -43.112 -5.155 -27.471 1.00 50.28 144 VAL A CA 1
ATOM 1172 C C . VAL A 1 144 ? -44.062 -4.095 -26.882 1.00 50.28 144 VAL A C 1
ATOM 1174 O O . VAL A 1 144 ? -44.716 -4.357 -25.875 1.00 50.28 144 VAL A O 1
ATOM 1177 N N . ASP A 1 145 ? -44.247 -2.948 -27.544 1.00 45.09 145 ASP A N 1
ATOM 1178 C CA . ASP A 1 145 ? -45.115 -1.847 -27.079 1.00 45.09 145 ASP A CA 1
ATOM 1179 C C . ASP A 1 145 ? -46.611 -2.061 -27.400 1.00 45.09 145 ASP A C 1
ATOM 1181 O O . ASP A 1 145 ? -47.281 -1.178 -27.934 1.00 45.09 145 ASP A O 1
ATOM 1185 N N . ASN A 1 146 ? -47.168 -3.238 -27.092 1.00 46.50 146 ASN A N 1
ATOM 1186 C CA . ASN A 1 146 ? -48.624 -3.443 -27.149 1.00 46.50 146 ASN A CA 1
ATOM 1187 C C . ASN A 1 146 ? -49.205 -4.239 -25.967 1.00 46.50 146 ASN A C 1
ATOM 1189 O O . ASN A 1 146 ? -50.202 -4.942 -26.132 1.00 46.50 146 ASN A O 1
ATOM 1193 N N . PHE A 1 147 ? -48.627 -4.137 -24.763 1.00 40.81 147 PHE A N 1
ATOM 1194 C CA . PHE A 1 147 ? -49.302 -4.638 -23.559 1.00 40.81 147 PHE A CA 1
ATOM 1195 C C . PHE A 1 147 ? -49.435 -3.566 -22.466 1.00 40.81 147 PHE A C 1
ATOM 1197 O O . PHE A 1 147 ? -48.474 -3.117 -21.849 1.00 40.81 147 PHE A O 1
ATOM 1204 N N . GLN A 1 148 ? -50.691 -3.159 -22.305 1.00 40.44 148 GLN A N 1
ATOM 1205 C CA . GLN A 1 148 ? -51.303 -2.114 -21.489 1.00 40.44 148 GLN A CA 1
ATOM 1206 C C . GLN A 1 148 ? -50.872 -2.052 -19.999 1.00 40.44 148 GLN A C 1
ATOM 1208 O O . GLN A 1 148 ? -51.032 -3.007 -19.245 1.00 40.44 148 GLN A O 1
ATOM 1213 N N . PHE A 1 149 ? -50.423 -0.858 -19.590 1.00 39.03 149 PHE A N 1
ATOM 1214 C CA . PHE A 1 149 ? -50.637 -0.117 -18.327 1.00 39.03 149 PHE A CA 1
ATOM 1215 C C . PHE A 1 149 ? -51.403 -0.786 -17.159 1.00 39.03 149 PHE A C 1
ATOM 1217 O O . PHE A 1 149 ? -52.572 -1.121 -17.334 1.00 39.03 149 PHE A O 1
ATOM 1224 N N . ARG A 1 150 ? -50.829 -0.749 -15.935 1.00 33.16 150 ARG A N 1
ATOM 1225 C CA . ARG A 1 150 ? -51.464 -0.210 -14.699 1.00 33.16 150 ARG A CA 1
ATOM 1226 C C . ARG A 1 150 ? -50.420 0.181 -13.640 1.00 33.16 150 ARG A C 1
ATOM 1228 O O . ARG A 1 150 ? -49.647 -0.658 -13.190 1.00 33.16 150 ARG A O 1
ATOM 1235 N N . SER A 1 151 ? -50.443 1.452 -13.243 1.00 44.22 151 SER A N 1
ATOM 1236 C CA . SER A 1 151 ? -49.711 2.025 -12.107 1.00 44.22 151 SER A CA 1
ATOM 1237 C C . SER A 1 151 ? -50.195 1.458 -10.766 1.00 44.22 151 SER A C 1
ATOM 1239 O O . SER A 1 151 ? -51.400 1.286 -10.577 1.00 44.22 151 SER A O 1
ATOM 1241 N N . PHE A 1 152 ? -49.274 1.232 -9.827 1.00 32.06 152 PHE A N 1
ATOM 1242 C CA . PHE A 1 152 ? -49.587 1.045 -8.409 1.00 32.06 152 PHE A CA 1
ATOM 1243 C C . PHE A 1 152 ? -48.523 1.760 -7.571 1.00 32.06 152 PHE A C 1
ATOM 1245 O O . PHE A 1 152 ? -47.441 1.226 -7.330 1.00 32.06 152 PHE A O 1
ATOM 1252 N N . ASP A 1 153 ? -48.836 2.997 -7.190 1.00 36.72 153 ASP A N 1
ATOM 1253 C CA . ASP A 1 153 ? -48.215 3.666 -6.054 1.00 36.72 153 ASP A CA 1
ATOM 1254 C C . ASP A 1 153 ? -48.706 2.980 -4.775 1.00 36.72 153 ASP A C 1
ATOM 1256 O O . ASP A 1 153 ? -49.904 2.738 -4.619 1.00 36.72 153 ASP A O 1
ATOM 1260 N N . SER A 1 154 ? -47.799 2.686 -3.847 1.00 39.56 154 SER A N 1
ATOM 1261 C CA . SER A 1 154 ? -48.185 2.463 -2.457 1.00 39.56 154 SER A CA 1
ATOM 1262 C C . SER A 1 154 ? -47.118 3.048 -1.554 1.00 39.56 154 SER A C 1
ATOM 1264 O O . SER A 1 154 ? -46.027 2.497 -1.397 1.00 39.56 154 SER A O 1
ATOM 1266 N N . ASP A 1 155 ? -47.482 4.201 -1.008 1.00 35.59 155 ASP A N 1
ATOM 1267 C CA . ASP A 1 155 ? -46.758 4.926 0.014 1.00 35.59 155 ASP A CA 1
ATOM 1268 C C . ASP A 1 155 ? -46.724 4.173 1.348 1.00 35.59 155 ASP A C 1
ATOM 1270 O O . ASP A 1 155 ? -47.564 3.332 1.677 1.00 35.59 155 ASP A O 1
ATOM 1274 N N . SER A 1 156 ? -45.669 4.532 2.069 1.00 40.41 156 SER A N 1
ATOM 1275 C CA . SER A 1 156 ? -45.208 4.135 3.391 1.00 40.41 156 SER A CA 1
ATOM 1276 C C . SER A 1 156 ? -46.291 4.024 4.473 1.00 40.41 156 SER A C 1
ATOM 1278 O O . SER A 1 156 ? -47.118 4.906 4.657 1.00 40.41 156 SER A O 1
ATOM 1280 N N . SER A 1 157 ? -46.176 2.948 5.250 1.00 42.16 157 SER A N 1
ATOM 1281 C CA . SER A 1 157 ? -46.973 2.553 6.413 1.00 42.16 157 SER A CA 1
ATOM 1282 C C . SER A 1 157 ? -47.154 3.631 7.487 1.00 42.16 157 SER A C 1
ATOM 1284 O O . SER A 1 157 ? -46.170 4.180 7.993 1.00 42.16 157 SER A O 1
ATOM 1286 N N . ASP A 1 158 ? -48.414 3.807 7.886 1.00 38.47 158 ASP A N 1
ATOM 1287 C CA . ASP A 1 158 ? -48.884 4.594 9.022 1.00 38.47 158 ASP A CA 1
ATOM 1288 C C . ASP A 1 158 ? -48.363 4.081 10.372 1.00 38.47 158 ASP A C 1
ATOM 1290 O O . ASP A 1 158 ? -48.349 2.882 10.675 1.00 38.47 158 ASP A O 1
ATOM 1294 N N . LEU A 1 159 ? -47.957 5.049 11.192 1.00 39.69 159 LEU A N 1
ATOM 1295 C CA . LEU A 1 159 ? -47.598 4.916 12.596 1.00 39.69 159 LEU A CA 1
ATOM 1296 C C . LEU A 1 159 ? -48.863 4.597 13.411 1.00 39.69 159 LEU A C 1
ATOM 1298 O O . LEU A 1 159 ? -49.864 5.306 13.341 1.00 39.69 159 LEU A O 1
ATOM 1302 N N . CYS A 1 160 ? -48.80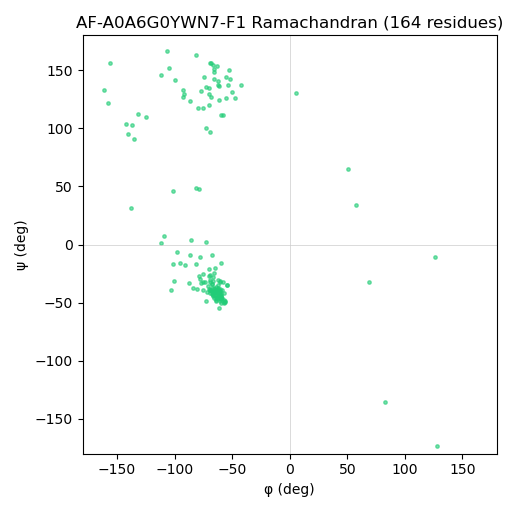1 3.523 14.190 1.00 37.94 160 CYS A N 1
ATOM 1303 C CA . CYS A 1 160 ? -49.832 3.133 15.141 1.00 37.94 160 CYS A CA 1
ATOM 1304 C C . CYS A 1 160 ? -49.776 4.047 16.371 1.00 37.94 160 CYS A C 1
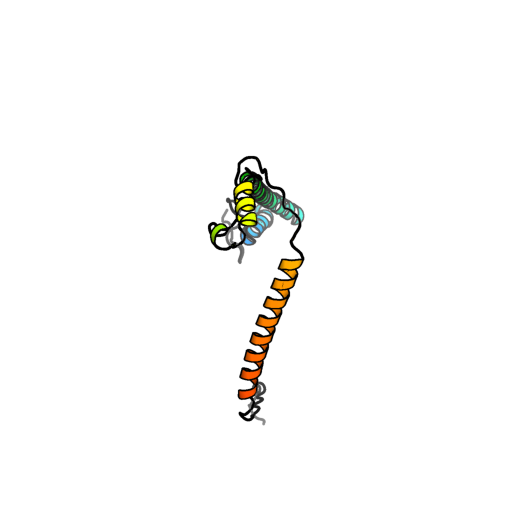ATOM 1306 O O . CYS A 1 160 ? -48.788 4.002 17.096 1.00 37.94 160 CYS A O 1
ATOM 1308 N N . ASP A 1 161 ? -50.845 4.799 16.629 1.00 36.16 161 ASP A N 1
ATOM 1309 C CA . ASP A 1 161 ? -51.190 5.284 17.965 1.00 36.16 161 ASP A CA 1
ATOM 1310 C C . ASP A 1 161 ? -52.697 5.111 18.162 1.00 36.16 161 ASP A C 1
ATOM 1312 O O . ASP A 1 161 ? -53.526 5.853 17.634 1.00 36.16 161 ASP A O 1
ATOM 1316 N N . CYS A 1 162 ? -53.061 4.083 18.921 1.00 37.91 162 CYS A N 1
ATOM 1317 C CA . CYS A 1 162 ? -54.411 3.907 19.420 1.00 37.91 162 CYS A CA 1
ATOM 1318 C C . CYS A 1 162 ? -54.308 3.606 20.911 1.00 37.91 162 CYS A C 1
ATOM 1320 O O . CYS A 1 162 ? -53.803 2.550 21.280 1.00 37.91 162 CYS A O 1
ATOM 1322 N N . LEU A 1 163 ? -54.774 4.535 21.746 1.00 38.84 163 LEU A N 1
ATOM 1323 C CA . LEU A 1 163 ? -55.655 4.243 22.875 1.00 38.84 163 LEU A CA 1
ATOM 1324 C C . LEU A 1 163 ? -56.363 5.534 23.322 1.00 38.84 163 LEU A C 1
ATOM 1326 O O . LEU A 1 163 ? -55.787 6.613 23.417 1.00 38.84 163 LEU A O 1
ATOM 1330 N N . SER A 1 164 ? -57.663 5.353 23.498 1.00 43.84 164 SER A N 1
ATOM 1331 C CA . SER A 1 164 ? -58.789 6.274 23.628 1.00 43.84 164 SER A CA 1
ATOM 1332 C C . SER A 1 164 ? -58.855 7.131 24.896 1.00 43.84 164 SER A C 1
ATOM 1334 O O . SER A 1 164 ? -58.396 6.742 25.966 1.00 43.84 164 SER A O 1
ATOM 1336 N N . SER A 1 165 ? -59.564 8.251 24.745 1.00 40.47 165 SER A N 1
ATOM 1337 C CA . SER A 1 165 ? -60.103 9.162 25.759 1.00 40.47 165 SER A CA 1
ATOM 1338 C C . SER A 1 165 ? -60.943 8.494 26.857 1.00 40.47 165 SER A C 1
ATOM 1340 O O . SER A 1 165 ? -61.767 7.637 26.547 1.00 40.47 165 SER A O 1
ATOM 1342 N N . THR A 1 166 ? -60.807 8.984 28.095 1.00 46.62 166 THR A N 1
ATOM 1343 C CA . THR A 1 166 ? -61.838 9.715 28.877 1.00 46.62 166 THR A CA 1
ATOM 1344 C C . THR A 1 166 ? -61.176 10.416 30.052 1.00 46.62 166 THR A C 1
ATOM 1346 O O . THR A 1 166 ? -60.276 9.788 30.651 1.00 46.62 166 THR A O 1
#

Nearest PDB structures (foldseek):
  4x0g-assembly2_D  TM=4.923E-01  e=1.650E+00  Drosophila melanogaster

Radius of gyration: 34.54 Å; Cα contacts (8 Å, |Δi|>4): 74; chains: 1; bounding box: 81×32×82 Å

pLDDT: mean 72.99, std 18.56, range [32.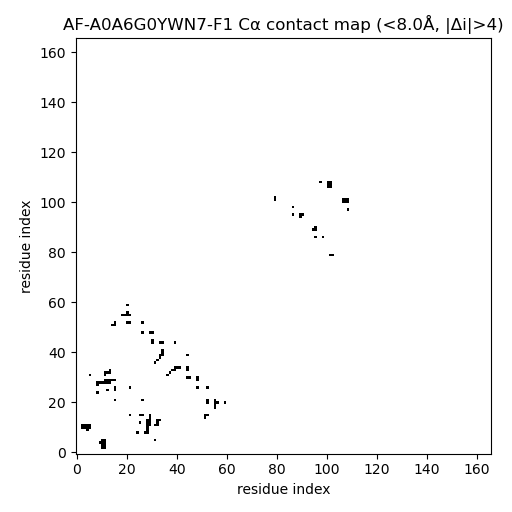06, 97.31]

Secondary structure (DSSP, 8-state):
---PPBTTTBS--SS--SSSPPPHHHHHHHHHHHHHTS---HHHHHHHHHHHHHHHHHHHHHHHHHHHHHHTS-TTTTT--S-TTHHHH---HHHHHHHHHHTSTT-----PPP-HHHHHHHHHHHHHHHHHHHHHHHHHHTTS--S---------PPPP------

Solvent-accessible surface area (backbone atoms only — not comparable to full-atom values): 10592 Å² total; per-residue (Å²): 133,88,79,74,59,44,88,98,54,39,69,60,32,93,62,85,82,84,94,65,77,81,47,76,51,49,54,50,14,29,39,50,28,31,48,73,75,68,62,44,52,70,66,61,30,48,50,54,51,50,55,58,52,48,54,48,53,52,54,52,48,51,53,52,49,54,52,53,56,63,72,60,74,52,78,81,60,70,72,68,75,60,61,91,59,48,67,75,76,47,86,52,67,70,60,45,51,47,55,55,34,52,72,40,95,83,53,82,52,73,89,71,79,82,61,62,67,61,53,52,55,52,49,54,60,49,51,53,59,47,51,55,51,50,50,54,52,54,61,62,53,72,74,65,85,79,74,85,88,82,89,78,90,79,82,83,85,81,82,89,84,86,85,82,91,132

Sequence (166 aa):
MSRKPVFLVGSMQNQIYGGKLPSKRDVLSVLFYNKRMVNLNLHESASLVIDECLIFWKKAHLRALEKHKTRNKNLNDLFDIAHDDALILINLDEDKNFLIAQRKKGREGCMLGVDIKGTIAERKKKEERQKERREKQSSNFKSVDNFQFRSFDSDSSDLCDCLSST

Organism: Aphis craccivora (NCBI:txid307492)

Mean predicted aligned error: 20.52 Å